Protein 9BLJ (pdb70)

Nearest PDB structures (foldseek):
  3rdz-assembly1_C  TM=9.704E-01  e=2.881E-08  Fagopyrum esculentum
  1vbw-assembly1_A  TM=9.656E-01  e=2.217E-08  Momordica charantia
  7xkc-assembly1_A  TM=9.917E-01  e=4.270E-08  Daucus carota subsp. sativus
  7al8-assembly1_C  TM=9.547E-01  e=1.142E-07  Amaranthus caudatus
  1y48-assembly1_I  TM=9.296E-01  e=2.859E-07  Hordeum vulgare

Foldseek 3Di:
DQDFKAQVQQQPAQVVVQVVVCVRHVQAHEDEDEPPPDDDPDFDQRYWYQYAYPRRGGHDIIGHD

B-factor: mean 29.64, std 13.15, range [13.52, 79.08]

Organism: Hevea brasiliensis (NCBI:txid3981)

Solvent-accessible surface area: 4053 Å² total; per-residue (Å²): 190,93,80,72,42,0,79,96,13,62,52,50,55,0,68,114,0,14,38,61,0,79,113,84,6,90,107,18,117,15,58,36,18,109,63,66,87,128,82,104,184,73,121,54,125,88,27,0,32,0,31,5,28,139,108,109,50,2,52,84,77,1,45,47,16

Radius of gyration: 10.78 Å; Cα contacts (8 Å, |Δi|>4): 128; chains: 1; bounding box: 33×26×17 Å

Secondary structure (DSSP, 8-state):
----B-GGGTTSBHHHHHHHHHHH-TT-EEEEEETT----S---TTEEEEEE-TT-BB-S--EE-

Structure (mmCIF, N/CA/C/O backbone):
data_9BLJ
#
_entry.id   9BLJ
#
_cell.length_a   47.506
_cell.length_b   47.506
_cell.length_c   95.927
_cell.angle_alpha   90.000
_cell.angle_beta   90.000
_cell.angle_gamma   120.000
#
_symmetry.space_group_name_H-M   'P 61 2 2'
#
loop_
_entity.id
_entity.type
_entity.pdbx_description
1 polymer 'Protease inhibitor HPI'
2 water water
#
loop_
_atom_site.group_PDB
_atom_site.id
_atom_site.type_symbol
_atom_site.label_atom_id
_atom_site.label_alt_id
_atom_site.label_comp_id
_atom_site.label_asym_id
_atom_site.label_entity_id
_atom_site.label_seq_id
_atom_site.pdbx_PDB_ins_code
_atom_site.Cartn_x
_atom_site.Cartn_y
_atom_site.Cartn_z
_atom_site.occupancy
_at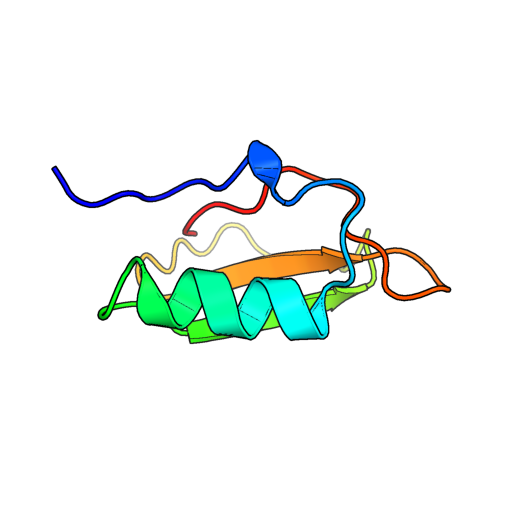om_site.B_iso_or_equiv
_atom_site.auth_seq_id
_atom_site.auth_comp_id
_atom_site.auth_asym_id
_atom_site.auth_atom_id
_atom_site.pdbx_PDB_model_num
ATOM 1 N N . PRO A 1 8 ? -33.84470 9.43213 4.22890 1.000 58.44427 6 PRO A N 1
ATOM 2 C CA . PRO A 1 8 ? -32.75674 10.41081 4.07232 1.000 56.69366 6 PRO A CA 1
ATOM 3 C C . PRO A 1 8 ? -31.43266 9.72837 3.75330 1.000 50.84754 6 PRO A C 1
ATOM 4 O O . PRO A 1 8 ? -31.05423 8.78069 4.43794 1.000 45.22165 6 PRO A O 1
ATOM 8 N N . VAL A 1 9 ? -30.72226 10.18285 2.72654 1.000 50.29865 7 VAL A N 1
ATOM 9 C CA . VAL A 1 9 ? -29.50212 9.49330 2.32975 1.000 45.05113 7 VAL A CA 1
ATOM 10 C C . VAL A 1 9 ? -28.37234 9.85853 3.29515 1.000 39.55503 7 VAL A C 1
ATOM 11 O O . VAL A 1 9 ? -28.31255 10.96718 3.84045 1.000 39.69517 7 VAL A O 1
ATOM 15 N N . LYS A 1 10 ? -27.51888 8.88797 3.57942 1.000 34.78189 8 LYS A N 1
ATOM 16 C CA . LYS A 1 10 ? -26.38787 9.12698 4.47107 1.000 31.75517 8 LYS A CA 1
ATOM 17 C C . LYS A 1 10 ? -25.43171 10.14330 3.85443 1.000 31.08326 8 LYS A C 1
ATOM 18 O O . LYS A 1 10 ? -25.05830 10.01561 2.67887 1.000 27.00274 8 LYS A O 1
ATOM 24 N N . ASN A 1 11 ? -25.06024 11.18080 4.61198 1.000 26.53844 9 ASN A N 1
ATOM 25 C CA . ASN A 1 11 ? -24.08636 12.12370 4.05838 1.000 24.90020 9 ASN A CA 1
ATOM 26 C C . ASN A 1 11 ? -22.89540 12.40285 4.97564 1.000 23.70743 9 ASN A C 1
ATOM 27 O O . ASN A 1 11 ? -22.17847 13.37867 4.74528 1.000 21.10544 9 ASN A O 1
ATOM 32 N N . SER A 1 12 ? -22.64826 11.57225 5.98264 1.000 19.96809 10 SER A N 1
ATOM 33 C CA . SER A 1 12 ? -21.40496 11.70533 6.73237 1.000 18.57047 10 SER A CA 1
ATOM 34 C C . SER A 1 12 ? -21.05755 10.34546 7.29043 1.000 17.16604 10 SER A C 1
ATOM 35 O O . SER A 1 12 ? -21.94360 9.50889 7.51451 1.000 19.08989 10 SER A O 1
ATOM 38 N N . TRP A 1 13 ? -19.76520 10.11994 7.51933 1.000 17.32500 11 TRP A N 1
ATOM 39 C CA . TRP A 1 13 ? -19.26184 8.77122 7.79797 1.000 16.76308 11 TRP A CA 1
ATOM 40 C C . TRP A 1 13 ? -18.33746 8.80762 9.01133 1.000 16.91076 11 TRP A C 1
ATOM 41 O O . TRP A 1 13 ? -17.16309 8.48362 8.91369 1.000 16.06887 11 TRP A O 1
ATOM 52 N N . PRO A 1 14 ? -18.84810 9.18631 10.18644 1.000 20.14285 12 PRO A N 1
ATOM 53 C CA . PRO A 1 14 ? -17.95124 9.21697 11.38576 1.000 20.36271 12 PRO A CA 1
ATOM 54 C C . PRO A 1 14 ? -17.27308 7.88722 11.68701 1.000 19.31348 12 PRO A C 1
ATOM 55 O O . PRO A 1 14 ? -16.12368 7.85082 12.17488 1.000 20.07425 12 PRO A O 1
ATOM 59 N N . GLU A 1 15 ? -17.90876 6.78056 11.34047 1.000 22.32489 13 GLU A N 1
ATOM 60 C CA . GLU A 1 15 ? -17.34935 5.46192 11.61511 1.000 19.91982 13 GLU A CA 1
ATOM 61 C C . GLU A 1 15 ? -16.15810 5.11898 10.73281 1.000 18.68486 13 GLU A C 1
ATOM 62 O O . GLU A 1 15 ? -15.47059 4.14289 11.03123 1.000 23.77124 13 GLU A O 1
ATOM 68 N N . LEU A 1 16 ? -15.83931 5.92810 9.72227 1.000 15.74226 14 LEU A N 1
ATOM 69 C CA . LEU A 1 16 ? -14.65776 5.65051 8.88992 1.000 20.18952 14 LEU A CA 1
ATOM 70 C C . LEU A 1 16 ? -13.41791 6.40797 9.34613 1.000 19.89617 14 LEU A C 1
ATOM 71 O O . LEU A 1 16 ? -12.32398 6.17978 8.80426 1.000 19.46333 14 LEU A O 1
ATOM 76 N N . VAL A 1 17 ? -13.53215 7.28125 10.35104 1.000 19.71513 15 VAL A N 1
ATOM 77 C CA . VAL A 1 17 ? -12.33483 7.90696 10.86962 1.000 16.62031 15 VAL A CA 1
ATOM 78 C C . VAL A 1 17 ? -11.43065 6.81493 11.45438 1.000 23.72433 15 VAL A C 1
ATOM 79 O O . VAL A 1 17 ? -11.90041 5.89137 12.14719 1.000 22.90311 15 VAL A O 1
ATOM 83 N N . GLY A 1 18 ? -10.13399 6.88941 11.14868 1.000 22.71956 16 GLY A N 1
ATOM 84 C CA . GLY A 1 18 ? -9.18697 5.87338 11.59761 1.000 26.61513 16 GLY A CA 1
ATOM 85 C C . GLY A 1 18 ? -9.04263 4.69169 10.65610 1.000 24.13106 16 GLY A C 1
ATOM 86 O O . GLY A 1 18 ? -8.23630 3.79546 10.92929 1.000 28.24241 16 GLY A O 1
ATOM 87 N N . THR A 1 19 ? -9.77686 4.65484 9.56470 1.000 20.88578 17 THR A N 1
ATOM 88 C CA . THR A 1 19 ? -9.66115 3.60622 8.56142 1.000 21.95850 17 THR A CA 1
ATOM 89 C C . THR A 1 19 ? -8.79088 4.07547 7.40111 1.000 24.06309 17 THR A C 1
ATOM 90 O O . THR A 1 19 ? -8.46652 5.25809 7.28869 1.000 23.42599 17 THR A O 1
ATOM 94 N N . ASN A 1 20 ? -8.39981 3.13235 6.53326 1.000 20.11164 18 ASN A N 1
ATOM 95 C CA . ASN A 1 20 ? -7.67936 3.52318 5.32098 1.000 20.86648 18 ASN A CA 1
ATOM 96 C C . ASN A 1 20 ? -8.56399 4.37172 4.39586 1.000 20.32594 18 ASN A C 1
ATOM 97 O O . ASN A 1 20 ? -9.70819 4.02671 4.12164 1.000 17.34894 18 ASN A O 1
ATOM 102 N N . GLY A 1 21 ? -8.01728 5.47822 3.86784 1.000 19.81370 19 GLY A N 1
ATOM 103 C CA . GLY A 1 21 ? -8.87072 6.40607 3.13044 1.000 21.26008 19 GLY A CA 1
ATOM 104 C C . GLY A 1 21 ? -9.30153 5.87254 1.78813 1.000 19.73026 19 GLY A C 1
ATOM 105 O O . GLY A 1 21 ? -10.37457 6.21955 1.29225 1.000 18.95921 19 GLY A O 1
ATOM 106 N N . ASP A 1 22 ? -8.44782 5.06593 1.13727 1.000 19.86610 20 ASP A N 1
ATOM 107 C CA . ASP A 1 22 ? -8.85377 4.50878 -0.13988 1.000 22.51773 20 ASP A CA 1
ATOM 108 C C . ASP A 1 22 ? -9.95481 3.48294 0.04421 1.000 18.52944 20 ASP A C 1
ATOM 109 O O . ASP A 1 22 ? -10.91407 3.44751 -0.74049 1.000 18.67656 20 ASP A O 1
ATOM 114 N N . ILE A 1 23 ? -9.86483 2.67161 1.09164 1.000 18.01766 21 ILE A N 1
ATOM 115 C CA . ILE A 1 23 ? -11.02246 1.79572 1.38752 1.000 17.57968 21 ILE A CA 1
ATOM 116 C C . ILE A 1 23 ? -12.24345 2.61002 1.75768 1.000 19.18606 21 ILE A C 1
ATOM 117 O O . ILE A 1 23 ? -13.36890 2.32293 1.28903 1.000 17.15541 21 ILE A O 1
ATOM 122 N N . ALA A 1 24 ? -12.05591 3.67624 2.54269 1.000 16.45054 22 ALA A N 1
ATOM 123 C CA . ALA A 1 24 ? -13.21190 4.48159 2.93473 1.000 18.27966 22 ALA A CA 1
ATOM 124 C C . ALA A 1 24 ? -13.88483 5.11768 1.73321 1.000 18.72622 22 ALA A C 1
ATOM 125 O O . ALA A 1 24 ? -15.11931 5.20006 1.67563 1.000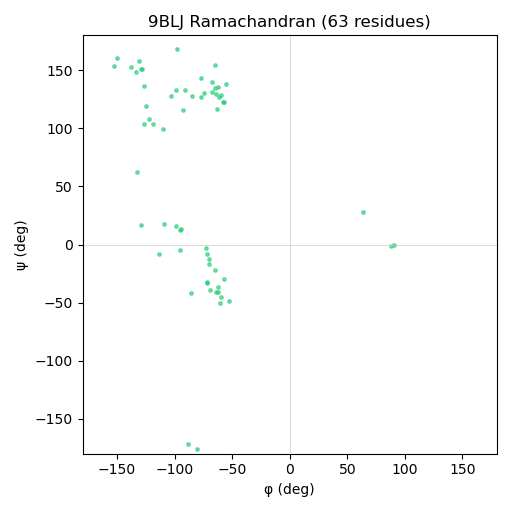 16.57030 22 ALA A O 1
ATOM 127 N N . ALA A 1 25 ? -13.09287 5.53322 0.73384 1.000 18.17450 23 ALA A N 1
ATOM 128 C CA . ALA A 1 25 ? -13.68439 6.14657 -0.44906 1.000 18.27655 23 ALA A CA 1
ATOM 129 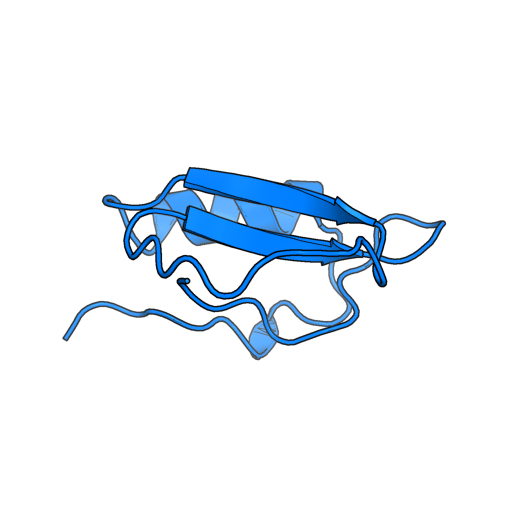C C . ALA A 1 25 ? -14.58791 5.14623 -1.16788 1.000 16.79711 23 ALA A C 1
ATOM 130 O O . ALA A 1 25 ? -15.68965 5.49638 -1.60302 1.000 17.56933 23 ALA A O 1
ATOM 132 N N . GLY A 1 26 ? -14.16320 3.88989 -1.27014 1.000 15.48236 24 GLY A N 1
ATOM 133 C CA . GLY A 1 26 ? -15.03473 2.85524 -1.84510 1.000 19.41393 24 GLY A CA 1
ATOM 134 C C . GLY A 1 26 ? -16.34215 2.65958 -1.08573 1.000 19.99337 24 GLY A C 1
ATOM 135 O O . GLY A 1 26 ? -17.42758 2.56169 -1.69000 1.000 17.41296 24 GLY A O 1
ATOM 136 N N . ILE A 1 27 ? -16.26059 2.59411 0.24221 1.000 17.65363 25 ILE A N 1
ATOM 137 C CA . ILE A 1 27 ? -17.46391 2.43563 1.06557 1.000 14.89358 25 ILE A CA 1
ATOM 138 C C . ILE A 1 27 ? -18.43354 3.59875 0.86682 1.000 19.11895 25 ILE A C 1
ATOM 139 O O . ILE A 1 27 ? -19.64142 3.40997 0.66653 1.000 16.55722 25 ILE A O 1
ATOM 144 N N . ILE A 1 28 ? -17.91354 4.80554 0.97827 1.000 14.83967 26 ILE A N 1
ATOM 145 C CA . ILE A 1 28 ? -18.71459 6.01885 0.81593 1.000 14.59258 26 ILE A CA 1
ATOM 146 C C . ILE A 1 28 ? -19.47620 5.99930 -0.50117 1.000 15.24338 26 ILE A C 1
ATOM 147 O O . ILE A 1 28 ? -20.67866 6.26026 -0.52959 1.000 16.12799 26 ILE A O 1
ATOM 152 N N . GLN A 1 29 ? -18.78497 5.69356 -1.60231 1.000 14.61059 27 GLN A N 1
ATOM 153 C CA . GLN A 1 29 ? -19.40402 5.70320 -2.92338 1.000 17.95200 27 GLN A CA 1
ATOM 154 C C . GLN A 1 29 ? -20.39818 4.55349 -3.09409 1.000 20.03819 27 GLN A C 1
ATOM 155 O O . GLN A 1 29 ? -21.25082 4.61300 -3.98493 1.000 21.52751 27 GLN A O 1
ATOM 161 N N . THR A 1 30 ? -20.32906 3.54990 -2.23118 1.000 16.42096 28 THR A N 1
ATOM 162 C CA . THR A 1 30 ? -21.30545 2.47068 -2.24532 1.000 19.19830 28 THR A CA 1
ATOM 163 C C . THR A 1 30 ? -22.52873 2.84380 -1.41987 1.000 20.40249 28 THR A C 1
ATOM 164 O O . THR A 1 30 ? -23.67776 2.62516 -1.84676 1.000 22.50234 28 THR A O 1
ATOM 168 N N . GLU A 1 31 ? -22.31200 3.46374 -0.26612 1.000 17.12811 29 GLU A N 1
ATOM 169 C CA . GLU A 1 31 ? -23.42281 3.81697 0.61180 1.000 18.01312 29 GLU A CA 1
ATOM 170 C C . GLU A 1 31 ? -24.27209 4.96080 0.07642 1.000 26.72816 29 GLU A C 1
ATOM 171 O O . GLU A 1 31 ? -25.49767 4.99607 0.30453 1.000 26.14158 29 GLU A O 1
ATOM 177 N N . ASN A 1 32 ? -23.65520 5.90125 -0.62317 1.000 16.61318 30 ASN A N 1
ATOM 178 C CA . ASN A 1 32 ? -24.33098 7.05371 -1.19393 1.000 18.82853 30 ASN A CA 1
ATOM 179 C C . ASN A 1 32 ? -23.96525 7.05022 -2.67800 1.000 22.31470 30 ASN A C 1
ATOM 180 O O . ASN A 1 32 ? -22.83764 7.38767 -3.06000 1.000 21.04214 30 ASN A O 1
ATOM 185 N N . ALA A 1 33 ? -24.91402 6.63239 -3.49872 1.000 25.39301 31 ALA A N 1
ATOM 186 C CA . ALA A 1 33 ? -24.67264 6.44963 -4.91893 1.000 25.85667 31 ALA A CA 1
ATOM 187 C C . ALA A 1 33 ? -24.54674 7.75432 -5.66309 1.000 23.26259 31 ALA A C 1
ATOM 188 O O . ALA A 1 33 ? -24.32645 7.72571 -6.87419 1.000 29.44354 31 ALA A O 1
ATOM 190 N N . ASN A 1 34 ? -24.72596 8.88916 -5.01226 1.000 23.61929 32 ASN A N 1
ATOM 191 C CA . ASN A 1 34 ? -24.73751 10.14351 -5.73641 1.000 23.32947 32 ASN A CA 1
ATOM 192 C C . ASN A 1 34 ? -2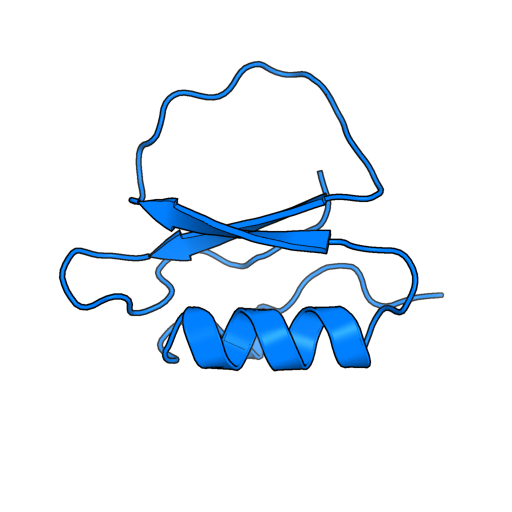3.50586 10.98629 -5.46351 1.000 24.19959 32 ASN A C 1
ATOM 193 O O . ASN A 1 34 ? -23.51344 12.18883 -5.74889 1.000 26.88570 32 ASN A O 1
ATOM 198 N N . VAL A 1 35 ? -22.43319 10.38110 -4.93789 1.000 19.28352 33 VAL A N 1
ATOM 199 C CA . VAL A 1 35 ? -21.23751 11.14530 -4.59765 1.000 16.53986 33 VAL A CA 1
ATOM 200 C C . VAL A 1 35 ? -19.99066 10.51541 -5.19214 1.000 17.54431 33 VAL A C 1
ATOM 201 O O . VAL A 1 35 ? -19.92539 9.30357 -5.44222 1.000 17.24530 33 VAL A O 1
ATOM 205 N N . LYS A 1 36 ? -19.01134 11.38122 -5.45755 1.000 18.39765 34 LYS A N 1
ATOM 206 C CA . LYS A 1 36 ? -17.63385 10.99986 -5.76012 1.000 17.22481 34 LYS A CA 1
ATOM 207 C C . LYS A 1 36 ? -16.82744 11.27414 -4.49836 1.000 19.17714 34 LYS A C 1
ATOM 208 O O . LYS A 1 36 ? -16.83170 12.41052 -4.00054 1.000 19.16593 34 LYS A O 1
ATOM 214 N N . ALA A 1 37 ? -16.08589 10.26841 -4.04672 1.000 18.38213 35 ALA A N 1
ATOM 215 C CA . ALA A 1 37 ? -15.22089 10.38340 -2.88471 1.000 17.99565 35 ALA A CA 1
ATOM 216 C C . ALA A 1 37 ? -13.79994 10.63416 -3.37014 1.000 22.44877 35 ALA A C 1
ATOM 217 O O . ALA A 1 37 ? -13.34214 9.99814 -4.33606 1.000 23.12617 35 ALA A O 1
ATOM 219 N N . ILE A 1 38 ? -13.13778 11.61024 -2.76222 1.000 17.76379 36 ILE A N 1
ATOM 220 C CA . ILE A 1 38 ? -11.79728 12.03336 -3.16622 1.000 21.09389 36 ILE A CA 1
ATOM 221 C C . ILE A 1 38 ? -10.89587 11.95767 -1.93906 1.000 23.74935 36 ILE A C 1
ATOM 222 O O . ILE A 1 38 ? -11.10810 12.69710 -0.96947 1.000 22.51041 36 ILE A O 1
ATOM 227 N N . VAL A 1 39 ? -9.85613 11.13164 -1.99380 1.000 21.22957 37 VAL A N 1
ATOM 228 C CA . VAL A 1 39 ? -8.90129 11.11354 -0.88658 1.000 19.50072 37 VAL A CA 1
ATOM 229 C C . VAL A 1 39 ? -8.00861 12.32755 -1.02780 1.000 21.97606 37 VAL A C 1
ATOM 230 O O . VAL A 1 39 ? -7.39803 12.54417 -2.09057 1.000 21.32221 37 VAL A O 1
ATOM 234 N N . VAL A 1 40 ? -7.91090 13.12510 0.03110 1.000 20.66891 38 VAL A N 1
ATOM 235 C CA . VAL A 1 40 ? -7.07875 14.32054 -0.01670 1.000 25.51861 38 VAL A CA 1
ATOM 236 C C . VAL A 1 40 ? -6.22747 14.38566 1.24495 1.000 28.24451 38 VAL A C 1
ATOM 237 O O . VAL A 1 40 ? -6.65931 13.97690 2.33223 1.000 24.55675 38 VAL A O 1
ATOM 241 N N . LYS A 1 41 ? -5.02891 14.95362 1.10987 1.000 23.07117 39 LYS A N 1
ATOM 242 C CA . LYS A 1 41 ? -4.17196 15.13197 2.27157 1.000 24.25727 39 LYS A CA 1
ATOM 243 C C . LYS A 1 41 ? -4.77441 16.15502 3.24448 1.000 28.66040 39 LYS A C 1
ATOM 244 O O . LYS A 1 41 ? -5.13619 17.26783 2.84549 1.000 27.44731 39 LYS A O 1
ATOM 250 N N . GLU A 1 42 ? -4.83046 15.80913 4.52734 1.000 25.66496 40 GLU A N 1
ATOM 251 C CA . GLU A 1 42 ? -5.38757 16.73978 5.50847 1.000 30.78436 40 GLU A CA 1
ATOM 252 C C . GLU A 1 42 ? -4.68323 18.09259 5.47125 1.000 31.85158 40 GLU A C 1
ATOM 253 O O . GLU A 1 42 ? -3.45584 18.18524 5.35120 1.000 29.831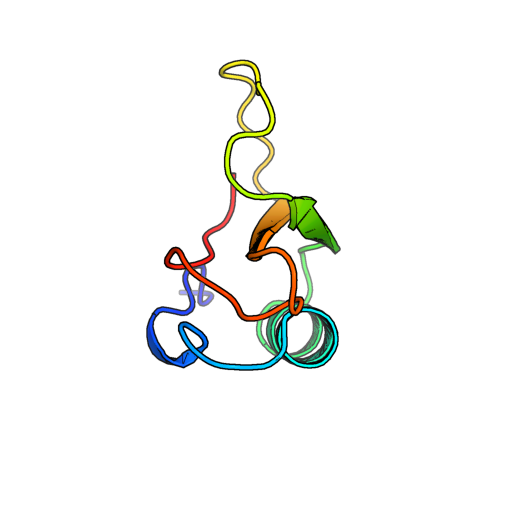80 40 GLU A O 1
ATOM 259 N N . GLY A 1 43 ? -5.48043 19.16492 5.57451 1.000 32.42218 41 GLY A N 1
ATOM 260 C CA . GLY A 1 43 ? -4.95677 20.51108 5.51063 1.000 35.16234 41 GLY A CA 1
ATOM 261 C C . GLY A 1 43 ? -4.90712 21.11060 4.12744 1.000 37.09056 41 GLY A C 1
ATOM 262 O O . GLY A 1 43 ? -4.45999 22.25896 3.97536 1.000 34.50837 41 GLY A O 1
ATOM 263 N N . LEU A 1 44 ? -5.32922 20.37553 3.11754 1.000 34.32060 42 LEU A N 1
ATOM 264 C CA . LEU A 1 44 ? -5.38575 20.93991 1.78503 1.000 39.37062 42 LEU A CA 1
ATOM 265 C C . LEU A 1 44 ? -6.26659 22.19156 1.79662 1.000 38.89016 42 LEU A C 1
ATOM 266 O O . LEU A 1 44 ? -7.43516 22.12135 2.21754 1.000 40.24518 42 LEU A O 1
ATOM 271 N N . PRO A 1 45 ? -5.75171 23.34733 1.39301 1.000 42.12792 43 PRO A N 1
ATOM 272 C CA . PRO A 1 45 ? -6.61548 24.53171 1.28568 1.000 53.80605 43 PRO A CA 1
ATOM 273 C C . PRO A 1 45 ? -7.75760 24.28694 0.29798 1.000 57.59950 43 PRO A C 1
ATOM 274 O O . PRO A 1 45 ? -7.54248 23.83264 -0.83414 1.000 50.29206 43 PRO A O 1
ATOM 278 N N . ILE A 1 46 ? -8.98768 24.55772 0.74916 1.000 60.49248 44 ILE A N 1
ATOM 279 C CA . ILE A 1 46 ? -10.17648 24.44109 -0.08921 1.000 62.09560 44 ILE A CA 1
ATOM 280 C C . ILE A 1 46 ? -10.95973 25.73833 0.00544 1.000 67.27795 44 ILE A C 1
ATOM 281 O O . ILE A 1 46 ? -10.91841 26.43803 1.02381 1.000 66.35411 44 ILE A O 1
ATOM 286 N N . THR A 1 47 ? -11.67590 26.06030 -1.06944 1.000 71.36038 45 THR A N 1
ATOM 287 C CA . THR A 1 47 ? -12.56695 27.20698 -1.02796 1.000 71.34868 45 THR A CA 1
ATOM 288 C C . THR A 1 47 ? -13.86728 26.81075 -0.33541 1.000 74.47503 45 THR A C 1
ATOM 289 O O . THR A 1 47 ? -14.03152 25.68488 0.15387 1.000 72.05934 45 THR A O 1
ATOM 293 N N . GLN A 1 48 ? -14.80983 27.75184 -0.29611 1.000 74.83322 46 GLN A N 1
ATOM 294 C CA . GLN A 1 48 ? -16.09758 27.53643 0.34582 1.000 79.07762 46 GLN A CA 1
ATOM 295 C C . GLN A 1 48 ? -17.16799 27.06715 -0.64048 1.000 77.40081 46 GLN A C 1
ATOM 296 O O . GLN A 1 48 ? -18.35657 27.06582 -0.29647 1.000 73.03492 46 GLN A O 1
ATOM 302 N N . ASP A 1 49 ? -16.76004 26.65930 -1.85130 1.000 68.27987 47 ASP A N 1
ATOM 303 C CA . ASP A 1 49 ? -17.65942 26.03143 -2.81908 1.000 57.74158 47 ASP A CA 1
ATOM 304 C C . ASP A 1 49 ? -18.30715 24.76186 -2.25834 1.000 47.14331 47 ASP A C 1
ATOM 305 O O . ASP A 1 49 ? -17.62550 23.81808 -1.84303 1.000 46.79774 47 ASP A O 1
ATOM 310 N N . LEU A 1 50 ? -19.63370 24.74487 -2.24217 1.000 35.00449 48 LEU A N 1
ATOM 311 C CA . LEU A 1 50 ? -20.40906 23.61538 -1.75418 1.000 37.37951 48 LEU A CA 1
ATOM 312 C C . LEU A 1 50 ? -20.71832 22.72876 -2.96590 1.000 41.84339 48 LEU A C 1
ATOM 313 O O . LEU A 1 50 ? -21.37416 23.15991 -3.93411 1.000 37.95628 48 LEU A O 1
ATOM 318 N N . ASN A 1 51 ? -20.17655 21.51983 -2.94566 1.000 35.94448 49 ASN A N 1
ATOM 319 C CA . ASN A 1 51 ? -20.45525 20.52027 -3.96744 1.000 29.03277 49 ASN A CA 1
ATOM 320 C C . ASN A 1 51 ? -21.08570 19.34585 -3.24255 1.000 29.48190 49 ASN A C 1
ATOM 321 O O . ASN A 1 51 ? -20.38665 18.55415 -2.60353 1.000 27.36136 49 ASN A O 1
ATOM 326 N N . PHE A 1 52 ? -22.40015 19.22753 -3.37410 1.000 28.35388 50 PHE A N 1
ATOM 327 C CA . PHE A 1 52 ? -23.13558 18.17826 -2.69546 1.000 35.80766 50 PHE A CA 1
ATOM 328 C C . PHE A 1 52 ? -22.85052 16.80056 -3.25657 1.000 31.50440 50 PHE A C 1
ATOM 329 O O . PHE A 1 52 ? -23.25393 15.81082 -2.62514 1.000 33.28591 50 PHE A O 1
ATOM 337 N N . ASN A 1 53 ? -22.18623 16.71150 -4.42562 1.000 25.34939 51 ASN A N 1
ATOM 338 C CA . ASN A 1 53 ? -21.83950 15.43910 -5.03715 1.000 23.56364 51 ASN A CA 1
ATOM 339 C C . ASN A 1 53 ? -20.41248 15.02037 -4.76427 1.000 23.76933 51 ASN A C 1
ATOM 340 O O . ASN A 1 53 ? -19.92433 14.12904 -5.44372 1.000 20.63305 51 ASN A O 1
ATOM 345 N N . ARG A 1 54 ? -19.75147 15.63378 -3.78800 1.000 22.61494 52 ARG A N 1
ATOM 346 C CA . ARG A 1 54 ? -18.34766 15.37483 -3.48414 1.000 22.67771 52 ARG A CA 1
ATOM 347 C C . ARG A 1 54 ? -18.21729 15.01830 -2.00355 1.000 22.67995 52 ARG A C 1
ATOM 348 O O . ARG A 1 54 ? -18.82649 15.66513 -1.13317 1.000 22.21301 52 ARG A O 1
ATOM 356 N N . VAL A 1 55 ? -17.42944 13.99809 -1.69893 1.000 17.05362 53 VAL A N 1
ATOM 357 C CA . VAL A 1 55 ? -17.06712 13.74846 -0.31830 1.000 19.76153 53 VAL A CA 1
ATOM 358 C C . VAL A 1 55 ? -15.54691 13.77284 -0.25098 1.000 20.01468 53 VAL A C 1
ATOM 359 O O . VAL A 1 55 ? -14.90495 12.81857 -0.66871 1.000 18.93643 53 VAL A O 1
ATOM 363 N N . ARG A 1 56 ? -14.97154 14.82362 0.34058 1.000 18.18752 54 ARG A N 1
ATOM 364 C CA . ARG A 1 56 ? -13.52482 14.81930 0.59168 1.000 19.50310 54 ARG A CA 1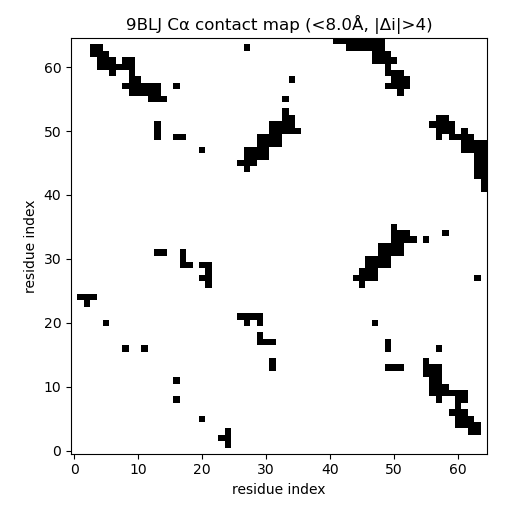
ATOM 365 C C . ARG A 1 56 ? -13.19417 13.89913 1.75996 1.000 19.52412 54 ARG A C 1
ATOM 366 O O . ARG A 1 56 ? -13.81415 13.96617 2.82939 1.000 21.89296 54 ARG A O 1
ATOM 374 N N . VAL A 1 57 ? -12.22771 13.03037 1.55707 1.000 16.39986 55 VAL A N 1
ATOM 375 C CA . VAL A 1 57 ? -11.79979 12.07261 2.56586 1.000 16.11028 55 VAL A CA 1
ATOM 376 C C . VAL A 1 57 ? -10.41095 12.51706 3.00948 1.000 20.19403 55 VAL A C 1
ATOM 377 O O . VAL A 1 57 ? -9.42696 12.27181 2.29782 1.000 19.10750 55 VAL A O 1
ATOM 381 N N . PHE A 1 58 ? 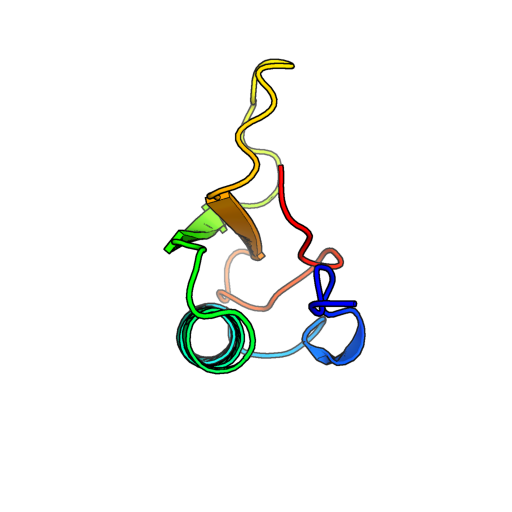-10.32650 13.21485 4.16047 1.000 20.26192 56 PHE A N 1
ATOM 382 C CA . PHE A 1 58 ? -9.05475 13.79789 4.58281 1.000 17.97734 56 PHE A CA 1
ATOM 383 C C . PHE A 1 58 ? -8.20606 12.77705 5.33915 1.000 23.50465 56 PHE A C 1
ATOM 384 O O . PHE A 1 58 ? -8.68492 12.13915 6.29356 1.000 20.96569 56 PHE A O 1
ATOM 392 N N . VAL A 1 59 ? -6.94846 12.61629 4.90652 1.000 19.74626 57 VAL A N 1
ATOM 393 C CA . VAL A 1 59 ? -6.09428 11.54349 5.40819 1.000 20.43420 57 VAL A CA 1
ATOM 394 C C . VAL A 1 59 ? -4.74199 12.08573 5.81874 1.000 26.26683 57 VAL A C 1
ATOM 395 O O . VAL A 1 59 ? -4.29183 13.15294 5.37940 1.000 24.49822 57 VAL A O 1
ATOM 399 N N . ASP A 1 60 ? -4.09213 11.32382 6.68768 1.000 24.20438 58 ASP A N 1
ATOM 400 C CA . ASP A 1 60 ? -2.75576 11.67783 7.11950 1.000 28.92058 58 ASP A CA 1
ATOM 401 C C . ASP A 1 60 ? -1.71945 11.08167 6.16217 1.000 26.86729 58 ASP A C 1
ATOM 402 O O . ASP A 1 60 ? -2.05096 10.52893 5.10647 1.000 28.20427 58 ASP A O 1
ATOM 407 N N . GLU A 1 61 ? -0.44651 11.19915 6.55957 1.000 32.34198 59 GLU A N 1
ATOM 408 C CA . GLU A 1 61 ? 0.67049 10.76764 5.73280 1.000 35.88152 59 GLU A CA 1
ATOM 409 C C . GLU A 1 61 ? 0.66204 9.2525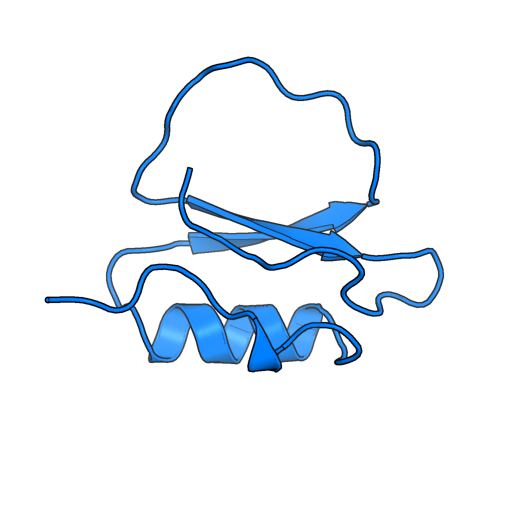2 5.50509 1.000 38.03038 59 GLU A C 1
ATOM 410 O O . GLU A 1 61 ? 1.23902 8.78352 4.50932 1.000 40.45733 59 GLU A O 1
ATOM 416 N N . ASN A 1 62 ? 0.00067 8.48169 6.38402 1.000 34.17785 60 ASN A N 1
ATOM 417 C CA . ASN A 1 62 ? -0.19010 7.03853 6.21763 1.000 32.99036 60 ASN A CA 1
ATOM 418 C C . ASN A 1 62 ? -1.52333 6.68881 5.57777 1.000 31.43500 60 ASN A C 1
ATOM 419 O O . ASN A 1 62 ? -1.92627 5.51759 5.61426 1.000 36.02600 60 ASN A O 1
ATOM 424 N N . ARG A 1 63 ? -2.22013 7.69053 5.02417 1.000 26.07231 61 ARG A N 1
ATOM 425 C CA . ARG A 1 63 ? -3.49814 7.54980 4.34867 1.000 26.22005 61 ARG A CA 1
ATOM 426 C C . ARG A 1 63 ? -4.60492 7.06369 5.27372 1.000 26.27016 61 ARG A C 1
ATOM 427 O O . ARG A 1 63 ? -5.57004 6.45008 4.80350 1.000 25.04472 61 ARG A O 1
ATOM 435 N N . VAL A 1 64 ? -4.50264 7.35625 6.57827 1.000 20.08032 62 VAL A N 1
ATOM 436 C CA . VAL A 1 64 ? -5.56690 7.05343 7.52909 1.000 23.01161 62 VAL A CA 1
ATOM 437 C C . VAL A 1 64 ? -6.49507 8.24898 7.63092 1.000 20.86608 62 VAL A C 1
ATOM 438 O O . VAL A 1 64 ? -6.02301 9.38415 7.77006 1.000 21.84686 62 VAL A O 1
ATOM 442 N N . VAL A 1 65 ? -7.80236 7.99726 7.56465 1.000 19.44891 63 VAL A N 1
ATOM 443 C CA . VAL A 1 65 ? -8.79464 9.07256 7.67401 1.000 18.00473 63 VAL A CA 1
ATOM 444 C C . VAL A 1 65 ? -8.69711 9.76995 9.02327 1.000 21.51093 63 VAL A C 1
ATOM 445 O O . VAL A 1 65 ? -8.82553 9.13346 10.07600 1.000 20.27119 63 VAL A O 1
ATOM 449 N N . THR A 1 66 ? -8.55954 11.11755 9.00750 1.000 18.28669 64 THR A N 1
ATOM 450 C CA . THR A 1 66 ? -8.37057 11.84764 10.25603 1.000 18.74380 64 THR A CA 1
ATOM 451 C C . THR A 1 66 ? -9.53239 12.77039 10.60935 1.000 24.03579 64 THR A C 1
ATOM 452 O O . THR A 1 66 ? -9.53445 13.34410 11.70767 1.000 23.05969 64 THR A O 1
ATOM 456 N N . GLN A 1 67 ? -10.49681 12.95864 9.70666 1.000 21.21915 65 GLN A N 1
ATOM 457 C CA . GLN A 1 67 ? -11.62808 13.84489 9.96907 1.000 20.91887 65 GLN A CA 1
ATOM 458 C C . GLN A 1 67 ? -12.86240 13.13300 9.45851 1.000 17.49010 65 GLN A C 1
ATOM 459 O O . GLN A 1 67 ? -12.76155 12.32608 8.54627 1.000 19.15858 65 GLN A O 1
ATOM 465 N N . VAL A 1 68 ? -14.02291 13.44164 10.05832 1.000 19.96959 66 VAL A N 1
ATOM 466 C CA . VAL A 1 68 ? -15.26354 12.78248 9.64184 1.000 19.10401 66 VAL A CA 1
ATOM 467 C C . VAL A 1 68 ? -15.56732 13.14792 8.18760 1.000 17.45674 66 VAL A C 1
ATOM 468 O O . VAL A 1 68 ? -15.74614 14.33805 7.90114 1.000 17.39590 66 VAL A O 1
ATOM 472 N N . PRO A 1 69 ? -15.59254 12.20399 7.24497 1.000 16.30291 67 PRO A N 1
ATOM 473 C CA . PRO A 1 69 ? -15.96051 12.57560 5.85704 1.000 17.31491 67 PRO A CA 1
ATOM 474 C C . PRO A 1 69 ? -17.42153 12.99259 5.78955 1.000 16.72704 67 PRO A C 1
ATOM 475 O O . PRO A 1 69 ? -18.27804 12.36935 6.42434 1.000 17.89628 67 PRO A O 1
ATOM 479 N N . ALA A 1 70 ? -17.70348 14.04138 5.00703 1.000 17.44398 68 ALA A N 1
ATOM 480 C CA . ALA A 1 70 ? -19.08393 14.44137 4.80729 1.000 17.08701 68 ALA A CA 1
ATOM 481 C C . ALA A 1 70 ? -19.21249 15.06682 3.42843 1.000 22.49065 68 ALA A C 1
ATOM 482 O O . ALA A 1 70 ? -18.22694 15.48176 2.83419 1.000 20.33444 68 ALA A O 1
ATOM 484 N N . ILE A 1 71 ? -20.43859 15.13435 2.91595 1.000 20.50252 69 ILE A N 1
ATOM 485 C CA . ILE A 1 71 ? -20.58703 15.75581 1.60468 1.000 22.37093 69 ILE A CA 1
ATOM 486 C C . ILE A 1 71 ? -20.19805 17.22546 1.71544 1.000 31.10659 69 ILE A C 1
ATOM 487 O O . ILE A 1 71 ? -20.20587 17.83288 2.81056 1.000 29.53778 69 ILE A O 1
ATOM 492 N N . GLY A 1 72 ? -19.78261 17.78074 0.59423 1.000 26.49588 70 GLY A N 1
ATOM 493 C CA . GLY A 1 72 ? -19.55499 19.21793 0.49569 1.000 31.53877 70 GLY A CA 1
ATOM 494 C C . GLY A 1 72 ? -18.36845 19.54011 -0.39408 1.000 38.20702 70 GLY A C 1
ATOM 495 O O . GLY A 1 72 ? -18.24433 20.71260 -0.82826 1.000 33.54744 70 GLY A O 1
#

GO terms:
  GO:0004867 serine-type endopeptidase inhibitor activity (F, IDA)

InterPro domains:
  IPR000864 Proteinase inhibitor I13, potato inhibitor I [PF00280] (7-70)
  IPR000864 Proteinase inhibitor I13, potato inhibitor I [PR00292] (10-23)
  IPR000864 Proteinase inhibitor I13, potato inhibitor I [PR00292] (35-46)
  IPR000864 Proteinase inhibitor I13, potato inhibitor I [PR00292] (47-57)
  IPR000864 Proteinase inhibitor I13, potato inhibitor I [PS00285] (11-22)
  IPR000864 Proteinase inhibitor I13, potato inhibitor I [PTHR33091] (5-70)
  IPR036354 Proteinase inhibitor I13, potato inhibitor I superfamily [SSF54654] (4-70)

Sequence (65 aa):
PVKNSWPELVGTNGDIAAGIIQTENANVKAIVVKEGLPITQDLNFNRVRVFVDENRVVTQVPAIG